Protein AF-A0A2D5C9P7-F1 (afdb_monomer_lite)

Structure (mmCIF, N/CA/C/O backbone):
data_AF-A0A2D5C9P7-F1
#
_entry.id   AF-A0A2D5C9P7-F1
#
loop_
_atom_site.group_PDB
_atom_site.id
_atom_site.type_symbol
_atom_site.label_atom_id
_atom_site.label_alt_id
_atom_site.label_comp_id
_atom_site.label_asym_id
_atom_site.label_entity_id
_atom_site.label_seq_id
_atom_site.pdbx_PDB_ins_code
_atom_site.Cartn_x
_atom_site.Cartn_y
_atom_site.Cartn_z
_atom_site.occupancy
_atom_site.B_iso_or_equiv
_atom_site.auth_seq_id
_atom_site.auth_comp_id
_atom_site.auth_asym_id
_atom_site.auth_atom_id
_atom_site.pdbx_PDB_model_num
ATOM 1 N N . MET A 1 1 ? 24.579 6.617 -57.539 1.00 57.59 1 MET A N 1
ATOM 2 C CA . MET A 1 1 ? 24.305 7.497 -56.374 1.00 57.59 1 MET A CA 1
ATOM 3 C C . MET A 1 1 ? 23.062 7.095 -55.570 1.00 57.59 1 MET A C 1
ATOM 5 O O . MET A 1 1 ? 23.135 7.122 -54.352 1.00 57.59 1 MET A O 1
ATOM 9 N N . LYS A 1 2 ? 21.955 6.666 -56.205 1.00 65.94 2 LYS A N 1
ATOM 10 C CA . LYS A 1 2 ? 20.704 6.288 -55.506 1.00 65.94 2 LYS A CA 1
ATOM 11 C C . LYS A 1 2 ? 20.822 5.050 -54.597 1.00 65.94 2 LYS A C 1
ATOM 13 O O . LYS A 1 2 ? 20.346 5.086 -53.472 1.00 65.94 2 LYS A O 1
ATOM 18 N N . LEU A 1 3 ? 21.509 3.994 -55.046 1.00 68.38 3 LEU A N 1
ATOM 19 C CA . LEU A 1 3 ? 21.606 2.720 -54.310 1.00 68.38 3 LEU A CA 1
ATOM 20 C C . LEU A 1 3 ? 22.437 2.839 -53.019 1.00 68.38 3 LEU A C 1
ATOM 22 O O . LEU A 1 3 ? 22.055 2.304 -51.989 1.00 68.38 3 LEU A O 1
ATOM 26 N N . ARG A 1 4 ? 23.513 3.637 -53.047 1.00 75.88 4 ARG A N 1
ATOM 27 C CA . ARG A 1 4 ? 24.334 3.953 -51.867 1.00 75.88 4 ARG A CA 1
ATOM 28 C C . ARG A 1 4 ? 23.542 4.725 -50.804 1.00 75.88 4 ARG A C 1
ATOM 30 O O . ARG A 1 4 ? 23.624 4.391 -49.631 1.00 75.88 4 ARG A O 1
ATOM 37 N N . ASN A 1 5 ? 22.746 5.715 -51.214 1.00 80.38 5 ASN A N 1
ATOM 38 C CA . ASN A 1 5 ? 21.897 6.481 -50.294 1.00 80.38 5 ASN A CA 1
ATOM 39 C C . ASN A 1 5 ? 20.792 5.608 -49.675 1.00 80.38 5 ASN A C 1
ATOM 41 O O . ASN A 1 5 ? 20.458 5.770 -48.507 1.00 80.38 5 ASN A O 1
ATOM 45 N N . LEU A 1 6 ? 20.265 4.654 -50.444 1.00 83.38 6 LEU A N 1
ATOM 46 C CA . LEU A 1 6 ? 19.268 3.691 -49.982 1.00 83.38 6 LEU A CA 1
ATOM 47 C C . LEU A 1 6 ? 19.868 2.691 -48.972 1.00 83.38 6 LEU A C 1
ATOM 49 O O . LEU A 1 6 ? 19.260 2.414 -47.944 1.00 83.38 6 LEU A O 1
ATOM 53 N N . LEU A 1 7 ? 21.107 2.244 -49.196 1.00 84.19 7 LEU A N 1
ATOM 54 C CA . LEU A 1 7 ? 21.868 1.413 -48.253 1.00 84.19 7 LEU A CA 1
ATOM 55 C C . LEU A 1 7 ? 22.154 2.152 -46.933 1.00 84.19 7 LEU A C 1
ATOM 57 O O . LEU A 1 7 ? 21.938 1.598 -45.858 1.00 84.19 7 LEU A O 1
ATOM 61 N N . PHE A 1 8 ? 22.549 3.429 -47.000 1.00 87.81 8 PHE A N 1
ATOM 62 C CA . PHE A 1 8 ? 22.701 4.274 -45.809 1.00 87.81 8 PHE A CA 1
ATOM 63 C C . PHE A 1 8 ? 21.382 4.485 -45.057 1.00 87.81 8 PHE A C 1
ATOM 65 O O . PHE A 1 8 ? 21.378 4.475 -43.829 1.00 87.81 8 PHE A O 1
ATOM 72 N N . SER A 1 9 ? 20.260 4.622 -45.768 1.00 86.69 9 SER A N 1
ATOM 73 C CA . SER A 1 9 ? 18.940 4.728 -45.140 1.00 86.69 9 SER A CA 1
ATOM 74 C C . SER A 1 9 ? 18.564 3.458 -44.373 1.00 86.69 9 SER A C 1
ATOM 76 O O . SER A 1 9 ? 18.051 3.569 -43.263 1.00 86.69 9 SER A O 1
ATOM 78 N N . PHE A 1 10 ? 18.851 2.267 -44.909 1.00 88.94 10 PHE A N 1
ATOM 79 C CA . PHE A 1 10 ? 18.611 1.011 -44.190 1.00 88.94 10 PHE A CA 1
ATOM 80 C C . PHE A 1 10 ? 19.460 0.887 -42.925 1.00 88.94 10 PHE A C 1
ATOM 82 O O . PHE A 1 10 ? 18.946 0.498 -41.878 1.00 88.94 10 PHE A O 1
ATOM 89 N N . ILE A 1 11 ? 20.736 1.270 -43.002 1.00 90.19 11 ILE A N 1
ATOM 90 C CA . ILE A 1 11 ? 21.637 1.276 -41.843 1.00 90.19 11 ILE A CA 1
ATOM 91 C C . ILE A 1 11 ? 21.125 2.251 -40.774 1.00 90.19 11 ILE A C 1
ATOM 93 O O . ILE A 1 11 ? 21.073 1.900 -39.598 1.00 90.19 11 ILE A O 1
ATOM 97 N N . ALA A 1 12 ? 20.683 3.447 -41.171 1.00 90.88 12 ALA A N 1
ATOM 98 C CA . ALA A 1 12 ? 20.121 4.428 -40.247 1.00 90.88 12 ALA A CA 1
ATOM 99 C C . ALA A 1 12 ? 18.847 3.912 -39.559 1.00 90.88 12 ALA A C 1
ATOM 101 O O . ALA A 1 12 ? 18.735 4.009 -38.341 1.00 90.88 12 ALA A O 1
ATOM 102 N N . ILE A 1 13 ? 17.919 3.306 -40.309 1.00 92.19 13 ILE A N 1
ATOM 103 C CA . ILE A 1 13 ? 16.688 2.719 -39.755 1.00 92.19 13 ILE A CA 1
ATOM 104 C C . ILE A 1 13 ? 17.016 1.596 -38.764 1.00 92.19 13 ILE A C 1
ATOM 106 O O . ILE A 1 13 ? 16.403 1.518 -37.702 1.00 92.19 13 ILE A O 1
ATOM 110 N N . PHE A 1 14 ? 18.007 0.758 -39.073 1.00 91.75 14 PHE A N 1
ATOM 111 C CA . PHE A 1 14 ? 18.434 -0.322 -38.187 1.00 91.75 14 PHE A CA 1
ATOM 112 C C . PHE A 1 14 ? 19.021 0.204 -36.869 1.00 91.75 14 PHE A C 1
ATOM 114 O O . PHE A 1 14 ? 18.639 -0.257 -35.793 1.00 91.75 14 PHE A O 1
ATOM 121 N N . ILE A 1 15 ? 19.891 1.216 -36.940 1.00 91.56 15 ILE A N 1
ATOM 122 C CA . ILE A 1 15 ? 20.474 1.857 -35.753 1.00 91.56 15 ILE A CA 1
ATOM 123 C C . ILE A 1 15 ? 19.381 2.523 -34.912 1.00 91.56 15 ILE A C 1
ATOM 125 O O . ILE A 1 15 ? 19.342 2.331 -33.699 1.00 91.56 15 ILE A O 1
ATOM 129 N N . ILE A 1 16 ? 18.457 3.252 -35.546 1.00 93.75 16 ILE A N 1
ATOM 130 C CA . ILE A 1 16 ? 17.321 3.879 -34.858 1.00 93.75 16 ILE A CA 1
ATOM 131 C C . ILE A 1 16 ? 16.465 2.811 -34.175 1.00 93.75 16 ILE A C 1
ATOM 133 O O . ILE A 1 16 ? 16.141 2.960 -33.003 1.00 93.75 16 ILE A O 1
ATOM 137 N N . SER A 1 17 ? 16.169 1.699 -34.851 1.00 93.19 17 SER A N 1
ATOM 138 C CA . SER A 1 17 ? 15.407 0.594 -34.264 1.00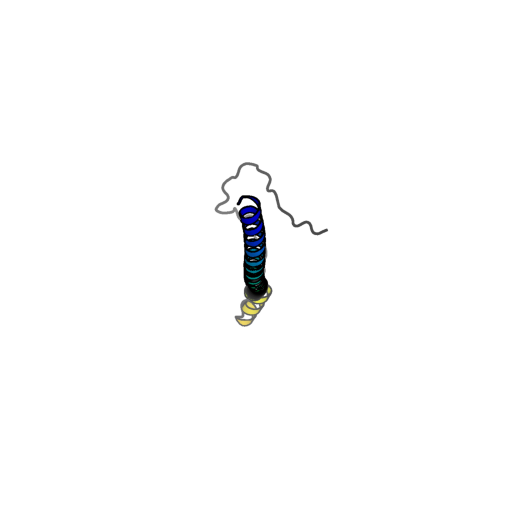 93.19 17 SER A CA 1
ATOM 139 C C . SER A 1 17 ? 16.096 0.002 -33.033 1.00 93.19 17 SER A C 1
ATOM 141 O O . SER A 1 17 ? 15.418 -0.294 -32.050 1.00 93.19 17 SER A O 1
ATOM 143 N N . MET A 1 18 ? 17.422 -0.171 -33.057 1.00 93.06 18 MET A N 1
ATOM 144 C CA . MET A 1 18 ? 18.173 -0.664 -31.898 1.00 93.06 18 MET A CA 1
ATOM 145 C C . MET A 1 18 ? 18.137 0.324 -30.729 1.00 93.06 18 MET A C 1
ATOM 147 O O . MET A 1 18 ? 17.848 -0.073 -29.600 1.00 93.06 18 MET A O 1
ATOM 151 N N . VAL A 1 19 ? 18.384 1.609 -30.997 1.00 93.62 19 VAL A N 1
ATOM 152 C CA . VAL A 1 19 ? 18.376 2.662 -29.970 1.00 93.62 19 VAL A CA 1
ATOM 153 C C . VAL A 1 19 ? 16.981 2.835 -29.373 1.00 93.62 19 VAL A C 1
ATOM 155 O O . VAL A 1 19 ? 16.841 2.914 -28.155 1.00 93.62 19 VAL A O 1
ATOM 158 N N . SER A 1 20 ? 15.937 2.835 -30.203 1.00 92.44 20 SER A N 1
ATOM 159 C CA . SER A 1 20 ? 14.551 2.906 -29.745 1.00 92.44 20 SER A CA 1
ATOM 160 C C . SER A 1 20 ? 14.179 1.704 -28.887 1.00 92.44 20 SER A C 1
ATOM 162 O O . SER A 1 20 ? 13.584 1.885 -27.831 1.00 92.44 20 SER A O 1
ATOM 164 N N . ASN A 1 21 ? 14.564 0.488 -29.283 1.00 95.31 21 ASN A N 1
ATOM 165 C CA . ASN A 1 21 ? 14.291 -0.707 -28.487 1.00 95.31 21 ASN A CA 1
ATOM 166 C C . ASN A 1 21 ? 14.957 -0.619 -27.103 1.00 95.31 21 ASN A C 1
ATOM 168 O O . ASN A 1 21 ? 14.313 -0.850 -26.083 1.00 95.31 21 ASN A O 1
ATOM 172 N N . LEU A 1 22 ? 16.222 -0.192 -27.049 1.00 94.00 22 LEU A N 1
ATOM 173 C CA . LEU A 1 22 ? 16.916 0.032 -25.781 1.00 94.00 22 LEU A CA 1
ATOM 174 C C . LEU A 1 22 ? 16.210 1.088 -24.915 1.00 94.00 22 LEU A C 1
ATOM 176 O O . LEU A 1 22 ? 15.987 0.858 -23.728 1.00 94.00 22 LEU A O 1
ATOM 180 N N . TYR A 1 23 ? 15.824 2.219 -25.512 1.00 95.88 23 TYR A N 1
ATOM 181 C CA . TYR A 1 23 ? 15.102 3.288 -24.823 1.00 95.88 23 TYR A CA 1
ATOM 182 C C . TYR A 1 23 ? 13.775 2.797 -24.231 1.00 95.88 23 TYR A C 1
ATOM 184 O O . TYR A 1 23 ? 13.494 3.042 -23.056 1.00 95.88 23 TYR A O 1
ATOM 192 N N . PHE A 1 24 ? 12.977 2.071 -25.018 1.00 95.81 24 PHE A N 1
ATOM 193 C CA . PHE A 1 24 ? 11.705 1.532 -24.549 1.00 95.81 24 PHE A CA 1
ATOM 194 C C . PHE A 1 24 ? 11.900 0.502 -23.438 1.00 95.81 24 PHE A C 1
ATOM 196 O O . PHE A 1 24 ? 11.190 0.579 -22.442 1.00 95.81 24 PHE A O 1
ATOM 203 N N . ASN A 1 25 ? 12.887 -0.390 -23.542 1.00 96.81 25 ASN A N 1
ATOM 204 C CA . ASN A 1 25 ? 13.163 -1.373 -22.492 1.00 96.81 25 ASN A CA 1
ATOM 205 C C . ASN A 1 25 ? 13.550 -0.710 -21.165 1.00 96.81 25 ASN A C 1
ATOM 207 O O . ASN A 1 25 ? 13.027 -1.083 -20.118 1.00 96.81 25 ASN A O 1
ATOM 211 N N . LEU A 1 26 ? 14.407 0.316 -21.196 1.00 96.44 26 LEU A N 1
ATOM 212 C CA . LEU A 1 26 ? 14.747 1.079 -19.992 1.00 96.44 26 LEU A CA 1
ATOM 213 C C . LEU A 1 26 ? 13.518 1.776 -19.403 1.00 96.44 26 LEU A C 1
ATOM 215 O O . LEU A 1 26 ? 13.294 1.724 -18.195 1.00 96.44 26 LEU A O 1
ATOM 219 N N . LYS A 1 27 ? 12.689 2.396 -20.251 1.00 97.06 27 LYS A N 1
ATOM 220 C CA . LYS A 1 27 ? 11.481 3.078 -19.782 1.00 97.06 27 LYS A CA 1
ATOM 221 C C . LYS A 1 27 ? 10.465 2.102 -19.185 1.00 97.06 27 LYS A C 1
ATOM 223 O O . LYS A 1 27 ? 9.863 2.431 -18.169 1.00 97.06 27 LYS A O 1
ATOM 228 N N . ILE A 1 28 ? 10.297 0.923 -19.785 1.00 95.94 28 ILE A N 1
ATOM 229 C CA . ILE A 1 28 ? 9.434 -0.149 -19.274 1.00 95.94 28 ILE A CA 1
ATOM 230 C C . ILE A 1 28 ? 9.925 -0.616 -17.905 1.00 95.94 28 ILE A C 1
ATOM 232 O O . ILE A 1 28 ? 9.114 -0.714 -16.990 1.00 95.94 28 ILE A O 1
ATOM 236 N N . ASN A 1 29 ? 11.229 -0.846 -17.742 1.00 95.88 29 ASN A N 1
ATOM 237 C CA . ASN A 1 29 ? 11.790 -1.291 -16.467 1.00 95.88 29 ASN A CA 1
ATOM 238 C C . ASN A 1 29 ? 11.564 -0.264 -15.353 1.00 95.88 29 ASN A C 1
ATOM 240 O O . ASN A 1 29 ? 11.086 -0.632 -14.286 1.00 95.88 29 ASN A O 1
ATOM 244 N N . ASN A 1 30 ? 11.815 1.019 -15.624 1.00 96.25 30 ASN A N 1
ATOM 245 C CA . ASN A 1 30 ? 11.577 2.076 -14.638 1.00 96.25 30 ASN A CA 1
ATOM 246 C C . ASN A 1 30 ? 10.092 2.164 -14.253 1.00 96.25 30 ASN A C 1
ATOM 248 O O . ASN A 1 30 ? 9.760 2.236 -13.076 1.00 96.25 30 ASN A O 1
ATOM 252 N N . LEU A 1 31 ? 9.186 2.108 -15.238 1.00 96.69 31 LEU A N 1
ATOM 253 C CA . LEU A 1 31 ? 7.743 2.117 -14.974 1.00 96.69 31 LEU A CA 1
ATOM 254 C C . LEU A 1 31 ? 7.292 0.879 -14.190 1.00 96.69 31 LEU A C 1
ATOM 256 O O . LEU A 1 31 ? 6.383 0.966 -13.370 1.00 96.69 31 LEU A O 1
ATOM 260 N N . PHE A 1 32 ? 7.902 -0.277 -14.445 1.00 95.50 32 PHE A N 1
ATOM 261 C CA . PHE A 1 32 ? 7.610 -1.503 -13.715 1.00 95.50 32 PHE A CA 1
ATOM 262 C C . PHE A 1 32 ? 8.044 -1.404 -12.249 1.00 95.50 32 PHE A C 1
ATOM 264 O O . PHE A 1 32 ? 7.310 -1.838 -11.363 1.00 95.50 32 PHE A O 1
ATOM 271 N N . GLU A 1 33 ? 9.203 -0.802 -11.990 1.00 96.38 33 GLU A N 1
ATOM 272 C CA . GLU A 1 33 ? 9.695 -0.552 -10.637 1.00 96.38 33 GLU A CA 1
ATOM 273 C C . GLU A 1 33 ? 8.779 0.421 -9.881 1.00 96.38 33 GLU A C 1
ATOM 275 O O . GLU A 1 33 ? 8.299 0.074 -8.803 1.00 96.38 33 GLU A O 1
ATOM 280 N N . GLU A 1 34 ? 8.426 1.561 -10.490 1.00 97.19 34 GLU A N 1
ATOM 281 C CA . GLU A 1 34 ? 7.463 2.530 -9.934 1.00 97.19 34 GLU A CA 1
ATOM 282 C C . GLU A 1 34 ? 6.091 1.888 -9.647 1.00 97.19 34 GLU A C 1
ATOM 284 O O . GLU A 1 34 ? 5.450 2.160 -8.631 1.00 97.19 34 GLU A O 1
ATOM 289 N N . LEU A 1 35 ? 5.622 0.999 -10.528 1.00 96.25 35 LEU A N 1
ATOM 290 C CA . LEU A 1 35 ? 4.365 0.280 -10.322 1.00 96.25 35 LEU A CA 1
ATOM 291 C C . LEU A 1 35 ? 4.466 -0.721 -9.164 1.00 96.25 35 LEU A C 1
ATOM 293 O O . LEU A 1 35 ? 3.504 -0.908 -8.416 1.00 96.25 35 LEU A O 1
ATOM 297 N N . SER A 1 36 ? 5.619 -1.376 -9.016 1.00 95.62 36 SER A N 1
ATOM 298 C CA . SER A 1 36 ? 5.867 -2.315 -7.926 1.00 95.62 36 SER A CA 1
ATOM 299 C C . SER A 1 36 ? 5.879 -1.605 -6.574 1.00 95.62 36 SER A C 1
ATOM 301 O O . SER A 1 36 ? 5.252 -2.102 -5.639 1.00 95.62 36 SER A O 1
ATOM 303 N N . THR A 1 37 ? 6.532 -0.442 -6.472 1.00 96.69 37 THR A N 1
ATOM 304 C CA . THR A 1 37 ? 6.556 0.355 -5.234 1.00 96.69 37 THR A CA 1
ATOM 305 C C . THR A 1 37 ? 5.167 0.885 -4.887 1.00 96.69 37 THR A C 1
ATOM 307 O O . THR A 1 37 ? 4.718 0.758 -3.749 1.00 96.69 37 THR A O 1
ATOM 310 N N . LEU A 1 38 ? 4.420 1.379 -5.878 1.00 96.81 38 LEU A N 1
ATOM 311 C CA . LEU A 1 38 ? 3.048 1.842 -5.663 1.00 96.81 38 LEU A CA 1
ATOM 312 C C . LEU A 1 38 ? 2.137 0.710 -5.162 1.00 96.81 38 LEU A C 1
ATOM 314 O O . LEU A 1 38 ? 1.282 0.912 -4.300 1.00 96.81 38 LEU A O 1
ATOM 318 N N . LYS A 1 39 ? 2.321 -0.507 -5.684 1.00 96.19 39 LYS A N 1
ATOM 319 C CA . LYS A 1 39 ? 1.561 -1.679 -5.241 1.00 96.19 39 LYS A CA 1
ATOM 320 C C . LYS A 1 39 ? 1.865 -2.037 -3.786 1.00 96.19 39 LYS A C 1
ATOM 322 O O . LYS A 1 39 ? 0.937 -2.396 -3.064 1.00 96.19 39 LYS A O 1
ATOM 327 N N . THR A 1 40 ? 3.126 -1.968 -3.357 1.00 96.81 40 THR A N 1
ATOM 328 C CA . THR A 1 40 ? 3.485 -2.240 -1.958 1.00 96.81 40 THR A CA 1
ATOM 329 C C . THR A 1 40 ? 2.900 -1.193 -1.019 1.00 96.81 40 THR A C 1
ATOM 331 O O . THR A 1 40 ? 2.266 -1.567 -0.036 1.00 96.81 40 THR A O 1
ATOM 334 N N . GLU A 1 41 ? 2.990 0.091 -1.374 1.00 96.94 41 GLU A N 1
ATOM 335 C CA . GLU A 1 41 ? 2.395 1.184 -0.592 1.00 96.94 41 GLU A CA 1
ATOM 336 C C . GLU A 1 41 ? 0.872 1.033 -0.462 1.00 96.94 41 GLU A C 1
ATOM 338 O O . GLU A 1 41 ? 0.305 1.230 0.612 1.00 96.94 41 GLU A O 1
ATOM 343 N N . LEU A 1 42 ? 0.190 0.627 -1.537 1.00 96.88 42 LEU A N 1
ATOM 344 C CA . LEU A 1 42 ? -1.256 0.408 -1.516 1.00 96.88 42 LEU A CA 1
ATOM 345 C C . LEU A 1 42 ? -1.659 -0.716 -0.549 1.00 96.88 42 LEU A C 1
ATOM 347 O O . LEU A 1 42 ? -2.642 -0.577 0.179 1.00 96.88 42 LEU A O 1
ATOM 351 N N . VAL A 1 43 ? -0.892 -1.808 -0.521 1.00 96.75 43 VAL A N 1
ATOM 352 C CA . VAL A 1 43 ? -1.120 -2.915 0.419 1.00 96.75 43 VAL A CA 1
ATOM 353 C C . VAL A 1 43 ? -0.880 -2.460 1.858 1.00 96.75 43 VAL A C 1
ATOM 355 O O . VAL A 1 43 ? -1.689 -2.762 2.735 1.00 96.75 43 VAL A O 1
ATOM 358 N N . GLU A 1 44 ? 0.193 -1.711 2.113 1.00 96.75 44 GLU A N 1
ATOM 359 C CA . GLU A 1 44 ? 0.490 -1.175 3.446 1.00 96.75 44 GLU A CA 1
ATOM 360 C C . GLU A 1 44 ? -0.627 -0.255 3.952 1.00 96.75 44 GLU A C 1
ATOM 362 O O . GLU A 1 44 ? -1.106 -0.425 5.076 1.00 96.75 44 GLU A O 1
ATOM 367 N N . LEU A 1 45 ? -1.126 0.644 3.100 1.00 97.31 45 LEU A N 1
ATOM 368 C CA . LEU A 1 45 ? -2.248 1.528 3.423 1.00 97.31 45 LEU A CA 1
ATOM 369 C C . LEU A 1 45 ? -3.547 0.760 3.700 1.00 97.31 45 LEU A C 1
ATOM 371 O O . LEU A 1 45 ? -4.316 1.133 4.590 1.00 97.31 45 LEU A O 1
ATOM 375 N N . GLU A 1 46 ? -3.820 -0.320 2.965 1.00 95.81 46 GLU A N 1
ATOM 376 C CA . GLU A 1 46 ? -5.000 -1.158 3.201 1.00 95.81 46 GLU A CA 1
ATOM 377 C C . GLU A 1 46 ? -4.922 -1.890 4.551 1.00 95.81 46 GLU A C 1
ATOM 379 O O . GLU A 1 46 ? -5.916 -1.960 5.291 1.00 95.81 46 GLU A O 1
ATOM 384 N N . VAL A 1 47 ? -3.730 -2.367 4.915 1.00 96.06 47 VAL A N 1
ATOM 385 C CA . VAL A 1 47 ? -3.455 -2.961 6.229 1.00 96.06 47 VAL A CA 1
ATOM 386 C C . VAL A 1 47 ? -3.607 -1.918 7.339 1.00 96.06 47 VAL A C 1
ATOM 388 O O . VAL A 1 47 ? -4.298 -2.175 8.328 1.00 96.06 47 VAL A O 1
ATOM 391 N N . GLU A 1 48 ? -3.029 -0.727 7.183 1.00 96.81 48 GLU A N 1
ATOM 392 C CA . GLU A 1 48 ? -3.120 0.351 8.173 1.00 96.81 48 GLU A CA 1
ATOM 393 C C . GLU A 1 48 ? -4.567 0.813 8.385 1.00 96.81 48 GLU A C 1
ATOM 395 O O . GLU A 1 48 ? -5.030 0.941 9.525 1.00 96.81 48 GLU A O 1
ATOM 400 N N . LYS A 1 49 ? -5.324 0.989 7.299 1.00 96.25 49 LYS A N 1
ATOM 401 C CA . LYS A 1 49 ? -6.755 1.311 7.344 1.00 96.25 49 LYS A CA 1
ATOM 402 C C . LYS A 1 49 ? -7.540 0.253 8.115 1.00 96.25 49 LYS A C 1
ATOM 404 O O . LYS A 1 49 ? -8.365 0.595 8.965 1.00 96.25 49 LYS A O 1
ATOM 409 N N . SER A 1 50 ? -7.281 -1.022 7.834 1.00 95.06 50 SER A N 1
ATOM 410 C CA . SER A 1 50 ? -7.948 -2.141 8.505 1.00 95.06 50 SER A CA 1
ATOM 411 C C . SER A 1 50 ? -7.621 -2.168 10.000 1.00 95.06 50 SER A C 1
ATOM 413 O O . SER A 1 50 ? -8.525 -2.263 10.830 1.00 95.06 50 SER A O 1
ATOM 415 N N . ASN A 1 51 ? -6.351 -1.984 10.363 1.00 94.81 51 ASN A N 1
ATOM 416 C CA . ASN A 1 51 ? -5.915 -1.910 11.757 1.00 94.81 51 ASN A CA 1
ATOM 417 C C . ASN A 1 51 ? -6.543 -0.725 12.496 1.00 94.81 51 ASN A C 1
ATOM 419 O O . ASN A 1 51 ? -7.058 -0.885 13.603 1.00 94.81 51 ASN A O 1
ATOM 423 N N . THR A 1 52 ? -6.569 0.450 11.870 1.00 93.38 52 THR A N 1
ATOM 424 C CA . THR A 1 52 ? -7.194 1.654 12.431 1.00 93.38 52 THR A CA 1
ATOM 425 C C . THR A 1 52 ? -8.682 1.430 12.680 1.00 93.38 52 THR A C 1
ATOM 427 O O . THR A 1 52 ? -9.203 1.779 13.742 1.00 93.38 52 THR A O 1
ATOM 430 N N . HIS A 1 53 ? -9.372 0.778 11.743 1.00 91.94 53 HIS A N 1
ATOM 431 C CA . HIS A 1 53 ? -10.777 0.430 11.905 1.00 91.94 53 HIS A CA 1
ATOM 432 C C . HIS A 1 53 ? -11.007 -0.558 13.058 1.00 91.94 53 HIS A C 1
ATOM 434 O O . HIS A 1 53 ? -11.923 -0.367 13.860 1.00 91.94 53 HIS A O 1
ATOM 440 N N . LEU A 1 54 ? -10.150 -1.573 13.201 1.00 90.81 54 LEU A N 1
ATOM 441 C CA . LEU A 1 54 ? -10.212 -2.515 14.322 1.00 90.81 54 LEU A CA 1
ATOM 442 C C . LEU A 1 54 ? -9.975 -1.823 15.669 1.00 90.81 54 LEU A C 1
ATOM 444 O O . LEU A 1 54 ? -10.701 -2.090 16.627 1.00 90.81 54 LEU A O 1
ATOM 448 N N . ILE A 1 55 ? -9.003 -0.909 15.749 1.00 90.00 55 ILE A N 1
ATOM 449 C CA . ILE A 1 55 ? -8.746 -0.108 16.953 1.00 90.00 55 ILE A CA 1
ATOM 450 C C . ILE A 1 55 ? -9.965 0.752 17.288 1.00 90.00 55 ILE A C 1
ATOM 452 O O . ILE A 1 55 ? -10.377 0.794 18.449 1.00 90.00 55 ILE A O 1
ATOM 456 N N . TYR A 1 56 ? -10.573 1.396 16.289 1.00 88.25 56 TYR A N 1
ATOM 457 C CA . TYR A 1 56 ? -11.794 2.175 16.468 1.00 88.25 56 TYR A CA 1
ATOM 458 C C . TYR A 1 56 ? -12.930 1.306 17.023 1.00 88.25 56 TYR A C 1
ATOM 460 O O . TYR A 1 56 ? -13.494 1.632 18.067 1.00 88.25 56 TYR A O 1
ATOM 468 N N . ILE A 1 57 ? -13.213 0.159 16.396 1.00 86.44 57 ILE A N 1
ATOM 469 C CA . ILE A 1 57 ? -14.242 -0.773 16.878 1.00 86.44 57 ILE A CA 1
ATOM 470 C C . ILE A 1 57 ? -13.936 -1.202 18.311 1.00 86.44 57 ILE A C 1
ATOM 472 O O . ILE A 1 57 ? -14.814 -1.139 19.164 1.00 86.44 57 ILE A O 1
ATOM 476 N N . LYS A 1 58 ? -12.699 -1.603 18.613 1.00 82.06 58 LYS A N 1
ATOM 477 C CA . LYS A 1 58 ? -12.315 -2.036 19.961 1.00 82.06 58 LYS A CA 1
ATOM 478 C C . LYS A 1 58 ? -12.546 -0.930 20.994 1.00 82.06 58 LYS A C 1
ATOM 480 O O . LYS A 1 58 ? -13.122 -1.196 22.046 1.00 82.06 58 LYS A O 1
ATOM 485 N N . SER A 1 59 ? -12.151 0.298 20.669 1.00 81.69 59 SER A N 1
ATOM 486 C CA . SER A 1 59 ? -12.238 1.459 21.560 1.00 81.69 59 SER A CA 1
ATOM 487 C C . SER A 1 59 ? -13.681 1.893 21.812 1.00 81.69 59 SER A C 1
ATOM 489 O O . SER A 1 59 ? -14.040 2.181 22.951 1.00 81.69 59 SER A O 1
ATOM 491 N N . PHE A 1 60 ? -14.521 1.895 20.776 1.00 78.50 60 PHE A N 1
ATOM 492 C CA . PHE A 1 60 ? -15.892 2.409 20.843 1.00 78.50 60 PHE A CA 1
ATOM 493 C C . PHE A 1 60 ? -16.964 1.312 20.886 1.00 78.50 60 PHE A C 1
ATOM 495 O O . PHE A 1 60 ? -18.158 1.611 20.846 1.00 78.50 60 PHE A O 1
ATOM 502 N N . SER A 1 61 ? -16.573 0.038 20.994 1.00 77.06 61 SER A N 1
ATOM 503 C CA . SER A 1 61 ? -17.533 -1.054 21.147 1.00 77.06 61 SER A CA 1
ATOM 504 C C . SER A 1 61 ? -18.329 -0.910 22.442 1.00 77.06 61 SER A C 1
ATOM 506 O O . SER A 1 61 ? -17.832 -0.472 23.483 1.00 77.06 61 SER A O 1
ATOM 508 N N . THR A 1 62 ? -19.573 -1.377 22.394 1.00 70.19 62 THR A N 1
ATOM 509 C CA . THR A 1 62 ? -20.459 -1.479 23.559 1.00 70.19 62 THR A CA 1
ATOM 510 C C . THR A 1 62 ? -19.832 -2.282 24.693 1.00 70.19 62 THR A C 1
ATOM 512 O O . THR A 1 62 ? -19.979 -1.908 25.854 1.00 70.19 62 THR A O 1
ATOM 515 N N . SER A 1 63 ? -19.062 -3.322 24.362 1.00 71.75 63 SER A N 1
ATOM 516 C CA . SER A 1 63 ? -18.314 -4.113 25.339 1.00 71.75 63 SER A CA 1
ATOM 517 C C . SER A 1 63 ? -17.277 -3.275 26.091 1.00 71.75 63 SER A C 1
ATOM 519 O O . SER A 1 63 ? -17.122 -3.449 27.298 1.00 71.75 63 SER A O 1
ATOM 521 N N . ASN A 1 64 ? -16.575 -2.360 25.415 1.00 72.69 64 ASN A N 1
ATOM 522 C CA . ASN A 1 64 ? -15.589 -1.500 26.070 1.00 72.69 64 ASN A CA 1
ATOM 523 C C . ASN A 1 64 ? -16.260 -0.432 26.942 1.00 72.69 64 ASN A C 1
ATOM 525 O O . ASN A 1 64 ? -15.831 -0.194 28.068 1.00 72.69 64 ASN A O 1
ATOM 529 N N . MET A 1 65 ? -17.367 0.153 26.472 1.00 75.44 65 MET A N 1
ATOM 530 C CA . MET A 1 65 ? -18.170 1.070 27.290 1.00 75.44 65 MET A CA 1
ATOM 531 C C . MET A 1 65 ? -18.715 0.390 28.551 1.00 75.44 65 MET A C 1
ATOM 533 O O . MET A 1 65 ? -18.766 1.007 29.611 1.00 75.44 65 MET A O 1
ATOM 537 N N . GLU A 1 66 ? -19.097 -0.886 28.466 1.00 74.81 66 GLU A N 1
ATOM 538 C CA . GLU A 1 66 ? -19.553 -1.651 29.626 1.00 74.81 66 GLU A CA 1
ATOM 539 C C . GLU A 1 66 ? -18.416 -1.927 30.623 1.00 74.81 66 GLU A C 1
ATOM 541 O O . GLU A 1 66 ? -18.623 -1.809 31.832 1.00 74.81 66 GLU A O 1
ATOM 546 N N . LEU A 1 67 ? -17.209 -2.241 30.139 1.00 80.75 67 LEU A N 1
ATOM 547 C CA . LEU A 1 67 ? -16.020 -2.389 30.987 1.00 80.75 67 LEU A CA 1
ATOM 548 C C . LEU A 1 67 ? -15.656 -1.074 31.694 1.00 80.75 67 LEU A C 1
ATOM 550 O O . LEU A 1 67 ? -15.464 -1.077 32.909 1.00 80.75 67 LEU A O 1
ATOM 554 N N . LEU A 1 68 ? -15.642 0.047 30.965 1.00 78.88 68 LEU A N 1
ATOM 555 C CA . LEU A 1 68 ? -15.442 1.397 31.514 1.00 78.88 68 LEU A CA 1
ATOM 556 C C . LEU A 1 68 ? -16.525 1.782 32.533 1.00 78.88 68 LEU A C 1
ATOM 558 O O . LEU A 1 68 ? -16.234 2.347 33.586 1.00 78.88 68 LEU A O 1
ATOM 562 N N . SER A 1 69 ? -17.786 1.454 32.250 1.00 79.38 69 SER A N 1
ATOM 563 C CA . SER A 1 69 ? -18.896 1.679 33.181 1.00 79.38 69 SER A CA 1
ATOM 564 C C . SER A 1 69 ? -18.680 0.905 34.480 1.00 79.38 69 SER A C 1
ATOM 566 O O . SER A 1 69 ? -18.843 1.468 35.560 1.00 79.38 69 SER A O 1
ATOM 568 N N . LYS A 1 70 ? -18.267 -0.367 34.390 1.00 80.56 70 LYS A N 1
ATOM 569 C CA . LYS A 1 70 ? -17.965 -1.197 35.563 1.00 80.56 70 LYS A CA 1
ATOM 570 C C . LYS A 1 70 ? -16.777 -0.652 36.357 1.00 80.56 70 LYS A C 1
ATOM 572 O O . LYS A 1 70 ? -16.872 -0.594 37.578 1.00 80.56 70 LYS A O 1
ATOM 577 N N . SER A 1 71 ? -15.698 -0.212 35.700 1.00 85.94 71 SER A N 1
ATOM 578 C CA . SER A 1 71 ? -14.521 0.331 36.399 1.00 85.94 71 SER A CA 1
ATOM 579 C C . SER A 1 71 ? -14.818 1.632 37.147 1.00 85.94 71 SER A C 1
ATOM 581 O O . SER A 1 71 ? -14.233 1.885 38.194 1.00 85.94 71 SER A O 1
ATOM 583 N N . MET A 1 72 ? -15.745 2.443 36.634 1.00 83.88 72 MET A N 1
ATOM 584 C CA . MET A 1 72 ? -16.167 3.708 37.247 1.00 83.88 72 MET A CA 1
ATOM 585 C C . MET A 1 72 ? -17.378 3.551 38.187 1.00 83.88 72 MET A C 1
ATOM 587 O O . MET A 1 72 ? -17.970 4.547 38.593 1.00 83.88 72 MET A O 1
ATOM 591 N N . ASN A 1 73 ? -17.761 2.315 38.542 1.00 80.44 73 ASN A N 1
ATOM 592 C CA . ASN A 1 73 ? -18.925 1.985 39.379 1.00 80.44 73 ASN A CA 1
ATOM 593 C C . ASN A 1 73 ? -20.280 2.495 38.851 1.00 80.44 73 ASN A C 1
ATOM 595 O O . ASN A 1 73 ? -21.255 2.595 39.600 1.00 80.44 73 ASN A O 1
ATOM 599 N N . TYR A 1 74 ? -20.387 2.772 37.553 1.00 77.56 74 TYR A N 1
ATOM 600 C CA . TYR A 1 74 ? -21.665 3.067 36.923 1.00 77.56 74 TYR A CA 1
ATOM 601 C C . TYR A 1 74 ? -22.447 1.769 36.708 1.00 77.56 74 TYR A C 1
ATOM 603 O O . TYR A 1 74 ? -21.975 0.816 36.081 1.00 77.56 74 TYR A O 1
ATOM 611 N N . ARG A 1 75 ? -23.680 1.737 37.216 1.00 69.12 75 ARG A N 1
ATOM 612 C CA . ARG A 1 75 ? -24.627 0.644 36.986 1.00 69.12 75 ARG A CA 1
ATOM 613 C C . ARG A 1 75 ? -25.497 0.997 35.785 1.00 69.12 75 ARG A C 1
ATOM 615 O O . ARG A 1 75 ? -26.055 2.091 35.725 1.00 69.12 75 ARG A O 1
ATOM 622 N N . ARG A 1 76 ? -25.648 0.059 34.846 1.00 67.75 76 ARG A N 1
ATOM 623 C CA . ARG A 1 76 ? -26.619 0.194 33.756 1.00 67.75 76 ARG A CA 1
ATOM 624 C C . ARG A 1 76 ? -28.008 0.342 34.378 1.00 67.75 76 ARG A C 1
ATOM 626 O O . ARG A 1 76 ? -28.455 -0.542 35.104 1.00 67.75 76 ARG A O 1
ATOM 633 N N . LEU A 1 77 ? -28.656 1.477 34.137 1.00 70.19 77 LEU A N 1
ATOM 634 C CA . LEU A 1 77 ? -30.033 1.680 34.561 1.00 70.19 77 LEU A CA 1
ATOM 635 C C . LEU A 1 77 ? -30.919 0.791 33.692 1.00 70.19 77 LEU A C 1
ATOM 637 O O . LEU A 1 77 ? -30.957 0.954 32.470 1.00 70.19 77 LEU A O 1
ATOM 641 N N . ASP A 1 78 ? -31.616 -0.151 34.319 1.00 57.84 78 ASP A N 1
ATOM 642 C CA . ASP A 1 78 ? -32.662 -0.899 33.640 1.00 57.84 78 ASP A CA 1
ATOM 643 C C . ASP A 1 78 ? -33.751 0.087 33.234 1.00 57.84 78 ASP A C 1
ATOM 645 O O . ASP A 1 78 ? -34.465 0.642 34.079 1.00 57.84 78 ASP A O 1
ATOM 649 N N . ILE A 1 79 ? -33.868 0.309 31.924 1.00 62.38 79 ILE A N 1
ATOM 650 C CA . ILE A 1 79 ? -34.957 1.080 31.336 1.00 62.38 79 ILE A CA 1
ATOM 651 C C . ILE A 1 79 ? -36.212 0.221 31.465 1.00 62.38 79 ILE A C 1
ATOM 653 O O . ILE A 1 79 ? -36.655 -0.454 30.537 1.00 62.38 79 ILE A O 1
ATOM 657 N N . HIS A 1 80 ? -36.793 0.233 32.656 1.00 59.56 80 HIS A N 1
ATOM 658 C CA . HIS A 1 80 ? -38.159 -0.189 32.853 1.00 59.56 80 HIS A CA 1
ATOM 659 C C . HIS A 1 80 ? -38.990 0.834 32.100 1.00 59.56 80 HIS A C 1
ATOM 661 O O . HIS A 1 80 ? -39.086 1.985 32.520 1.00 59.56 80 HIS A O 1
ATOM 667 N N . ASN A 1 81 ? -39.532 0.440 30.952 1.00 56.09 81 ASN A N 1
ATOM 668 C CA . ASN A 1 81 ? -40.370 1.289 30.120 1.00 56.09 81 ASN A CA 1
ATOM 669 C C . ASN A 1 81 ? -41.706 1.547 30.851 1.00 56.09 81 ASN A C 1
ATOM 671 O O . ASN A 1 81 ? -42.755 1.014 30.499 1.00 56.09 81 ASN A O 1
ATOM 675 N N . LYS A 1 82 ? -41.663 2.308 31.948 1.00 57.00 82 LYS A N 1
ATOM 676 C CA . LYS A 1 82 ? -42.799 2.704 32.778 1.00 57.00 82 LYS A CA 1
ATOM 677 C C . LYS A 1 82 ? -43.259 4.092 32.362 1.00 57.00 82 LYS A C 1
ATOM 679 O O . LYS A 1 82 ? -43.322 4.989 33.188 1.00 57.00 82 LYS A O 1
ATOM 684 N N . ASN A 1 83 ? -43.593 4.261 31.086 1.00 52.56 83 ASN A N 1
ATOM 685 C CA . ASN A 1 83 ? -44.704 5.125 30.706 1.00 52.56 83 ASN A CA 1
ATOM 686 C C . ASN A 1 83 ? -45.063 4.916 29.227 1.00 52.56 83 ASN A C 1
ATOM 688 O O . ASN A 1 83 ? -44.347 5.366 28.335 1.00 52.56 83 ASN A O 1
ATOM 692 N N . LYS A 1 84 ? -46.189 4.251 28.951 1.00 56.19 84 LYS A N 1
ATOM 693 C CA . LYS A 1 84 ? -46.729 4.135 27.584 1.00 56.19 84 LYS A CA 1
ATOM 694 C C . LYS A 1 84 ? -47.373 5.445 27.087 1.00 56.19 84 LYS A C 1
ATOM 696 O O . LYS A 1 84 ? -47.666 5.540 25.902 1.00 56.19 84 LYS A O 1
ATOM 701 N N . ASN A 1 85 ? -47.542 6.445 27.961 1.00 55.94 85 ASN A N 1
ATOM 702 C CA . ASN A 1 85 ? -48.240 7.707 27.681 1.00 55.94 85 ASN A CA 1
ATOM 703 C C . ASN A 1 85 ? -47.312 8.930 27.568 1.00 55.94 85 ASN A C 1
ATOM 705 O O . ASN A 1 85 ? -47.759 10.061 27.745 1.00 55.94 85 ASN A O 1
ATOM 709 N N . LEU A 1 86 ? -46.019 8.750 27.280 1.00 58.34 86 LEU A N 1
ATOM 710 C CA . LEU A 1 86 ? -45.160 9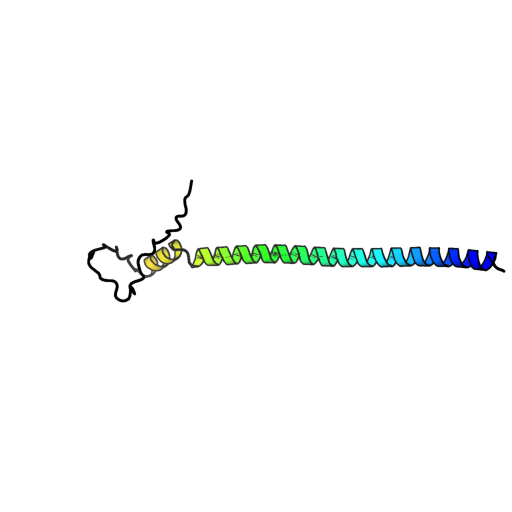.896 26.970 1.00 58.34 86 LEU A CA 1
ATOM 711 C C . LEU A 1 86 ? -45.429 10.365 25.536 1.00 58.34 86 LEU A C 1
ATOM 713 O O . LEU A 1 86 ? -44.998 9.742 24.563 1.00 58.34 86 LEU A O 1
ATOM 717 N N . VAL A 1 87 ? -46.151 11.480 25.418 1.00 57.91 87 VAL A N 1
ATOM 718 C CA . VAL A 1 87 ? -46.260 12.243 24.172 1.00 57.91 87 VAL A CA 1
ATOM 719 C C . VAL A 1 87 ? -44.871 12.785 23.845 1.00 57.91 87 VAL A C 1
ATOM 721 O O . VAL A 1 87 ? -44.235 13.443 24.668 1.00 57.91 87 VAL A O 1
ATOM 724 N N . LYS A 1 88 ? -44.361 12.455 22.657 1.00 56.50 88 LYS A N 1
ATOM 725 C CA . LYS A 1 88 ? -43.023 12.868 22.222 1.00 56.50 88 LYS A CA 1
ATOM 726 C C . LYS A 1 88 ? -43.020 14.396 22.064 1.00 56.50 88 LYS A C 1
ATOM 728 O O . LYS A 1 88 ? -43.816 14.882 21.264 1.00 56.50 88 LYS A O 1
ATOM 733 N N . PRO A 1 89 ? -42.138 15.151 22.739 1.00 54.97 89 PRO A N 1
ATOM 734 C CA . PRO A 1 89 ? -42.234 16.613 22.780 1.00 54.97 89 PRO A CA 1
ATOM 735 C C . PRO A 1 89 ? -41.938 17.327 21.447 1.00 54.97 89 PRO A C 1
ATOM 737 O O . PRO A 1 89 ? -42.057 18.543 21.379 1.00 54.97 89 PRO A O 1
ATOM 740 N N . TYR A 1 90 ? -41.566 16.607 20.382 1.00 52.78 90 TYR A N 1
ATOM 741 C CA . TYR A 1 90 ? -41.197 17.202 19.088 1.00 52.78 90 TYR A CA 1
ATOM 742 C C . TYR A 1 90 ? -41.505 16.311 17.873 1.00 52.78 90 TYR A C 1
ATOM 744 O O . TYR A 1 90 ? -40.831 16.403 16.848 1.00 52.78 90 TYR A O 1
ATOM 752 N N . LYS A 1 91 ? -42.516 15.430 17.937 1.00 47.50 91 LYS A N 1
ATOM 753 C CA . LYS A 1 91 ? -42.994 14.795 16.696 1.00 47.50 91 LYS A CA 1
ATOM 754 C C . LYS A 1 91 ? -43.901 15.786 15.967 1.00 47.50 91 LYS A C 1
ATOM 756 O O . LYS A 1 91 ? -45.065 15.920 16.324 1.00 47.50 91 LYS A O 1
ATOM 761 N N . LEU A 1 92 ? -43.354 16.472 14.965 1.00 54.47 92 LEU A N 1
ATOM 762 C CA . LEU A 1 92 ? -44.165 17.097 13.922 1.00 54.47 92 LEU A CA 1
ATOM 763 C C . LEU A 1 92 ? -45.058 16.007 13.312 1.00 54.47 92 LEU A C 1
ATOM 765 O O . LEU A 1 92 ? -44.599 14.878 13.101 1.00 54.47 92 LEU A O 1
ATOM 769 N N . GLU A 1 93 ? -46.333 16.326 13.104 1.00 55.41 93 GLU A N 1
ATOM 770 C CA . GLU A 1 93 ? -47.299 15.451 12.443 1.00 55.41 93 GLU A CA 1
ATOM 771 C C . GLU A 1 93 ? -46.868 15.231 10.992 1.00 55.41 93 GLU A C 1
ATOM 773 O 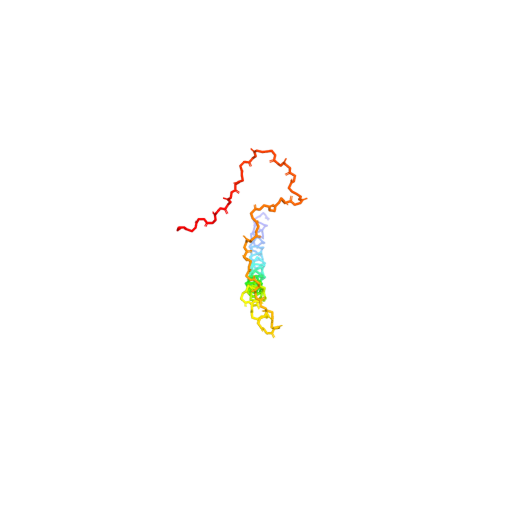O . GLU A 1 93 ? -47.246 15.964 10.083 1.00 55.41 93 GLU A O 1
ATOM 778 N N . ASP A 1 94 ? -46.018 14.232 10.775 1.00 48.97 94 ASP A N 1
ATOM 779 C CA . ASP A 1 94 ? -45.674 13.798 9.433 1.00 48.97 94 ASP A CA 1
ATOM 780 C C . ASP A 1 94 ? -46.833 12.941 8.920 1.00 48.97 94 ASP A C 1
ATOM 782 O O . ASP A 1 94 ? -47.083 11.827 9.397 1.00 48.97 94 ASP A O 1
ATOM 786 N N . GLY A 1 95 ? -47.617 13.534 8.021 1.00 50.34 95 GLY A N 1
ATOM 787 C CA . GLY A 1 95 ? -48.829 12.952 7.474 1.00 50.34 95 GLY A CA 1
ATOM 788 C C . GLY A 1 95 ? -48.580 11.560 6.903 1.00 50.34 95 GLY A C 1
ATOM 789 O O . GLY A 1 95 ? -47.856 11.402 5.929 1.00 50.34 95 GLY A O 1
ATOM 790 N N . ASN A 1 96 ? -49.218 10.566 7.521 1.00 53.94 96 ASN A N 1
ATOM 791 C CA . ASN A 1 96 ? -49.659 9.284 6.965 1.00 53.94 96 ASN A CA 1
ATOM 792 C C . ASN A 1 96 ? -48.739 8.572 5.947 1.00 53.94 96 ASN A C 1
ATOM 794 O O . ASN A 1 96 ? -49.226 7.934 5.012 1.00 53.94 96 ASN A O 1
ATOM 798 N N . LYS A 1 97 ? -47.414 8.647 6.111 1.00 54.62 97 LYS A N 1
ATOM 799 C CA . LYS A 1 97 ? -46.473 7.846 5.322 1.00 54.62 97 LYS A CA 1
ATOM 800 C C . LYS A 1 97 ? -46.034 6.626 6.134 1.00 54.62 97 LYS A C 1
ATOM 802 O O . LYS A 1 97 ? -45.600 6.783 7.278 1.00 54.62 97 LYS A O 1
ATOM 807 N N . PRO A 1 98 ? -46.153 5.405 5.583 1.00 50.22 98 PRO A N 1
ATOM 808 C CA . PRO A 1 98 ? -45.743 4.200 6.284 1.00 50.22 98 PRO A CA 1
ATOM 809 C C . PRO A 1 98 ? -44.233 4.233 6.539 1.00 50.22 98 PRO A C 1
ATOM 811 O O . PRO A 1 98 ? -43.433 4.494 5.641 1.00 50.22 98 PRO A O 1
ATOM 814 N N . ILE A 1 99 ? -43.852 3.970 7.787 1.00 59.81 99 ILE A N 1
ATOM 815 C CA . ILE A 1 99 ? -42.456 3.886 8.214 1.00 59.81 99 ILE A CA 1
ATOM 816 C C . ILE A 1 99 ? -41.859 2.625 7.582 1.00 59.81 99 ILE A C 1
ATOM 818 O O . ILE A 1 99 ? -42.194 1.510 7.981 1.00 59.81 99 ILE A O 1
ATOM 822 N N . VAL A 1 100 ? -40.974 2.794 6.599 1.00 52.81 100 VAL A N 1
ATOM 823 C CA . VAL A 1 100 ? -40.185 1.691 6.039 1.00 52.81 100 VAL A CA 1
ATOM 824 C C . VAL A 1 100 ? -39.089 1.350 7.043 1.00 52.81 100 VAL A C 1
ATOM 826 O O . VAL A 1 100 ? -38.099 2.066 7.179 1.00 52.81 100 VAL A O 1
ATOM 829 N N . VAL A 1 101 ? -39.284 0.265 7.788 1.00 59.06 101 VAL A N 1
ATOM 830 C CA . VAL A 1 101 ? -38.247 -0.297 8.654 1.00 59.06 101 VAL A CA 1
ATOM 831 C C . VAL A 1 101 ? -37.329 -1.145 7.775 1.00 59.06 101 VAL A C 1
ATOM 833 O O . VAL A 1 101 ? -37.729 -2.207 7.303 1.00 59.06 101 VAL A O 1
ATOM 836 N N . LEU A 1 102 ? -36.097 -0.684 7.549 1.00 53.22 102 LEU A N 1
ATOM 837 C CA . LEU A 1 102 ? -35.032 -1.502 6.963 1.00 53.22 102 LEU A CA 1
ATOM 838 C C . LEU A 1 102 ? -34.585 -2.532 8.007 1.00 53.22 102 LEU A C 1
ATOM 840 O O . LEU A 1 102 ? -33.682 -2.291 8.805 1.00 53.22 102 LEU A O 1
ATOM 844 N N . GLY A 1 103 ? -35.282 -3.666 8.052 1.00 40.38 103 GLY A N 1
ATOM 845 C CA . GLY A 1 103 ? -34.853 -4.822 8.826 1.00 40.38 103 GLY A CA 1
ATOM 846 C C . GLY A 1 103 ? -33.666 -5.494 8.143 1.00 40.38 103 GLY A C 1
ATOM 847 O O . GLY A 1 103 ? -33.765 -5.886 6.981 1.00 40.38 103 G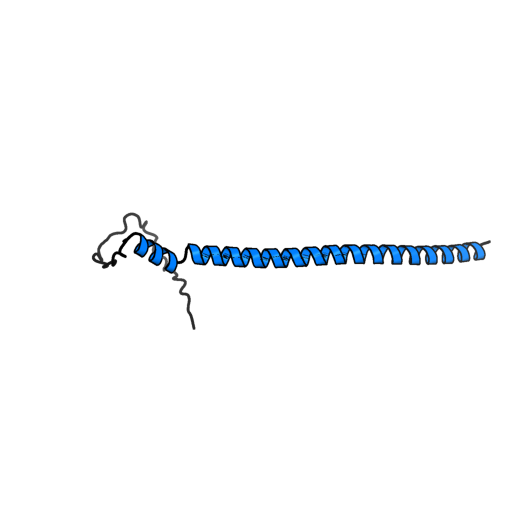LY A O 1
ATOM 848 N N . PHE A 1 104 ? -32.561 -5.673 8.868 1.00 54.44 104 PHE A N 1
ATOM 849 C CA . PHE A 1 104 ? -31.532 -6.637 8.484 1.00 54.44 104 PHE A CA 1
ATOM 850 C C . PHE A 1 104 ? -32.113 -8.044 8.660 1.00 54.44 104 PHE A C 1
ATOM 852 O O . PHE A 1 104 ? -32.059 -8.635 9.737 1.00 54.44 104 PHE A O 1
ATOM 859 N N . GLY A 1 105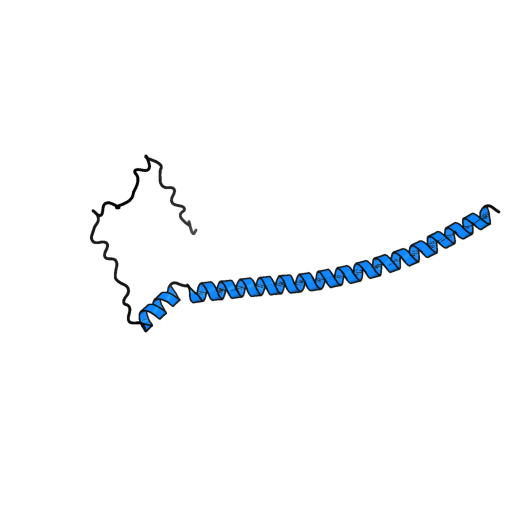 ? -32.736 -8.549 7.596 1.00 36.41 105 GLY A N 1
ATOM 860 C CA . GLY A 1 105 ? -33.147 -9.939 7.483 1.00 36.41 105 GLY A CA 1
ATOM 861 C C . GLY A 1 105 ? -31.917 -10.819 7.317 1.00 36.41 105 GLY A C 1
ATOM 862 O O . GLY A 1 105 ? -31.473 -11.052 6.200 1.00 36.41 105 GLY A O 1
ATOM 863 N N . GLY A 1 106 ? -31.374 -11.296 8.435 1.00 42.56 106 GLY A N 1
ATOM 864 C CA . GLY A 1 106 ? -30.528 -12.479 8.443 1.00 42.56 106 GLY A CA 1
ATOM 865 C C . GLY A 1 106 ? -31.393 -13.709 8.183 1.00 42.56 106 GLY A C 1
ATOM 866 O O . GLY A 1 106 ? -32.188 -14.106 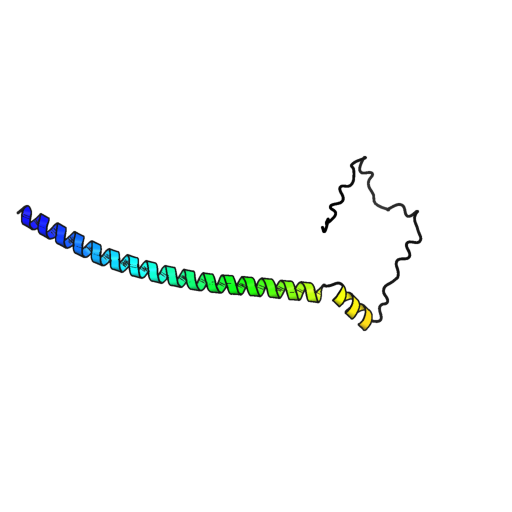9.037 1.00 42.56 106 GLY A O 1
ATOM 867 N N . ARG A 1 107 ? -31.252 -14.280 6.991 1.00 36.00 107 ARG A N 1
ATOM 868 C CA . ARG A 1 107 ? -31.438 -15.705 6.730 1.00 36.00 107 ARG A CA 1
ATOM 869 C C . ARG A 1 107 ? -30.154 -16.219 6.111 1.00 36.00 107 ARG A C 1
ATOM 871 O O . ARG A 1 107 ? -29.625 -15.495 5.241 1.00 36.00 107 ARG A O 1
#

Foldseek 3Di:
DVVVVVVVVVVVVVVVVVVVVVVVVVVVVVVVVVVVVVVVVVVVVVVVVVVVVVVVCVCPPPVNVVVVCVVVVHDDDPPPVPDPPDDDPDDDCPPDDDDDDPDPDDD

Sequence (107 aa):
MKLRNLLFSFIAIFIISMVSNLYFNLKINNLFEELSTLKTELVELEVEKSNTHLIYIKSFSTSNMELLSKSMNYRRLDIHNKNKNLVKPYKLEDGNKPIVVLGFGGR

Radius of gyration: 35.87 Å; chains: 1; bounding box: 74×33×96 Å

pLDDT: mean 78.06, std 18.07, range [36.0, 97.31]

Secondary structure (DSSP, 8-state):
-HHHHHHHHHHHHHHHHHHHHHHHHHHHHHHHHHHHHHHHHHHHHHHHHHHHHHHHHHHHSHHHHHHHHHHTTPPPP------TT---TT-----S-----------